Protein AF-A0A0N8TYV8-F1 (afdb_monomer_lite)

Structure (mmCIF, N/CA/C/O backbone):
data_AF-A0A0N8TYV8-F1
#
_entry.id   AF-A0A0N8TYV8-F1
#
loop_
_atom_site.group_PDB
_atom_site.id
_atom_site.type_symbol
_atom_site.label_atom_id
_atom_site.label_alt_id
_atom_site.label_comp_id
_atom_site.label_asym_id
_atom_site.label_entity_id
_atom_site.label_seq_id
_atom_site.pdbx_PDB_ins_code
_atom_site.Cartn_x
_atom_site.Cartn_y
_atom_site.Cartn_z
_atom_site.occupancy
_atom_site.B_iso_or_equiv
_atom_site.auth_seq_id
_atom_site.auth_comp_id
_atom_site.auth_asym_id
_atom_site.auth_atom_id
_atom_site.pdbx_PDB_model_num
ATOM 1 N N . MET A 1 1 ? -10.032 -12.102 92.352 1.00 35.94 1 MET A N 1
ATOM 2 C CA . MET A 1 1 ? -8.831 -11.286 92.053 1.00 35.94 1 MET A CA 1
ATOM 3 C C . MET A 1 1 ? -8.372 -11.578 90.627 1.00 35.94 1 MET A C 1
ATOM 5 O O . MET A 1 1 ? -8.223 -12.751 90.344 1.00 35.94 1 MET A O 1
ATOM 9 N N . LYS A 1 2 ? -8.158 -10.516 89.818 1.00 37.53 2 LYS A N 1
ATOM 10 C CA . LYS A 1 2 ? -7.195 -10.322 88.692 1.00 37.53 2 LYS A CA 1
ATOM 11 C C . LYS A 1 2 ? -7.056 -11.418 87.605 1.00 37.53 2 LYS A C 1
ATOM 13 O O . LYS A 1 2 ? -6.929 -12.575 87.937 1.00 37.53 2 LYS A O 1
ATOM 18 N N . LYS A 1 3 ? -6.855 -11.165 86.304 1.00 40.44 3 LYS A N 1
ATOM 19 C CA . LYS A 1 3 ? -6.934 -10.038 85.345 1.00 40.44 3 LYS A CA 1
ATOM 20 C C . LYS A 1 3 ? -6.633 -10.680 83.962 1.00 40.44 3 LYS A C 1
ATOM 22 O O . LYS A 1 3 ? -5.740 -11.511 83.898 1.00 40.44 3 LYS A O 1
ATOM 27 N N . LEU A 1 4 ? -7.334 -10.232 82.915 1.00 42.44 4 LEU A N 1
ATOM 28 C CA . LEU A 1 4 ? -6.885 -9.952 81.532 1.00 42.44 4 LEU A CA 1
ATOM 29 C C . LEU A 1 4 ? -5.840 -10.871 80.838 1.00 42.44 4 LEU A C 1
ATOM 31 O O . LEU A 1 4 ? -4.699 -10.935 81.287 1.00 42.44 4 LEU A O 1
ATOM 35 N N . LYS A 1 5 ? -6.148 -11.346 79.617 1.00 41.16 5 LYS A N 1
ATOM 36 C CA . LYS A 1 5 ? -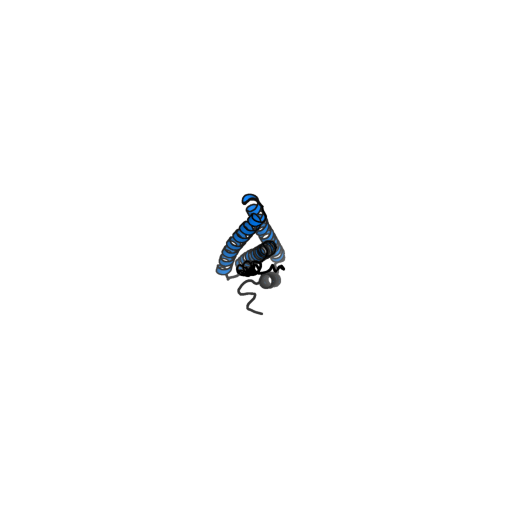5.516 -10.849 78.369 1.00 41.16 5 LYS A CA 1
ATOM 37 C C . LYS A 1 5 ? -6.114 -11.476 77.096 1.00 41.16 5 LYS A C 1
ATOM 39 O O . LYS A 1 5 ? -6.035 -12.670 76.853 1.00 41.16 5 LYS A O 1
ATOM 44 N N . THR A 1 6 ? -6.695 -10.574 76.315 1.00 50.09 6 THR A N 1
ATOM 45 C CA . THR A 1 6 ? -6.848 -10.498 74.859 1.00 50.09 6 THR A CA 1
ATOM 46 C C . THR A 1 6 ? -5.697 -11.140 74.062 1.00 50.09 6 THR A C 1
ATOM 48 O O . THR A 1 6 ? -4.568 -11.169 74.546 1.00 50.09 6 THR A O 1
ATOM 51 N N . ILE A 1 7 ? -5.983 -11.450 72.787 1.00 49.12 7 ILE A N 1
ATOM 52 C CA . ILE A 1 7 ? -5.071 -11.682 71.638 1.00 49.12 7 ILE A CA 1
ATOM 53 C C . ILE A 1 7 ? -4.962 -13.155 71.205 1.00 49.12 7 ILE A C 1
ATOM 55 O O . ILE A 1 7 ? -3.921 -13.778 71.373 1.00 49.12 7 ILE A O 1
ATOM 59 N N . THR A 1 8 ? -5.996 -13.686 70.539 1.00 45.00 8 THR A N 1
ATOM 60 C CA . THR A 1 8 ? -5.799 -14.822 69.607 1.00 45.00 8 THR A CA 1
ATOM 61 C C . THR A 1 8 ? -6.863 -14.915 68.506 1.00 45.00 8 THR A C 1
ATOM 63 O O . THR A 1 8 ? -7.261 -16.000 68.107 1.00 45.00 8 THR A O 1
ATOM 66 N N . ALA A 1 9 ? -7.350 -13.784 67.989 1.00 44.47 9 ALA A N 1
ATOM 67 C CA . ALA A 1 9 ? -8.328 -13.779 66.891 1.00 44.47 9 ALA A CA 1
ATOM 68 C C . ALA A 1 9 ? -7.920 -12.846 65.736 1.00 44.47 9 ALA A C 1
ATOM 70 O O . ALA A 1 9 ? -8.762 -12.200 65.128 1.00 44.47 9 ALA A O 1
ATOM 71 N N . PHE A 1 10 ? -6.614 -12.749 65.455 1.00 44.16 10 PHE A N 1
ATOM 72 C CA . PHE A 1 10 ? -6.068 -11.940 64.351 1.00 44.16 10 PHE A CA 1
ATOM 73 C C . PHE A 1 10 ? -5.218 -12.744 63.346 1.00 44.16 10 PHE A C 1
ATOM 75 O O . PHE A 1 10 ? -4.640 -12.160 62.439 1.00 44.16 10 PHE A O 1
ATOM 82 N N . ILE A 1 11 ? -5.139 -14.076 63.474 1.00 50.03 11 ILE A N 1
ATOM 83 C CA . ILE A 1 11 ? -4.205 -14.922 62.692 1.00 50.03 11 ILE A CA 1
ATOM 84 C C . ILE A 1 11 ? -4.945 -15.895 61.751 1.00 50.03 11 ILE A C 1
ATOM 86 O O . ILE A 1 11 ? -4.442 -16.957 61.416 1.00 50.03 11 ILE A O 1
ATOM 90 N N . ALA A 1 12 ? -6.163 -15.569 61.314 1.00 44.47 12 ALA A N 1
ATOM 91 C CA . ALA A 1 12 ? -6.912 -16.433 60.390 1.00 44.47 12 ALA A CA 1
ATOM 92 C C . ALA A 1 12 ? -7.468 -15.697 59.161 1.00 44.47 12 ALA A C 1
ATOM 94 O O . ALA A 1 12 ? -8.367 -16.206 58.501 1.00 44.47 12 ALA A O 1
ATOM 95 N N . PHE A 1 13 ? -6.935 -14.513 58.834 1.00 46.19 13 PHE A N 1
ATOM 96 C CA . PHE A 1 13 ? -7.349 -13.744 57.649 1.00 46.19 13 PHE A CA 1
ATOM 97 C C . PHE A 1 13 ? -6.221 -13.518 56.627 1.00 46.19 13 PHE A C 1
ATOM 99 O O . PHE A 1 13 ? -6.358 -12.706 55.720 1.00 46.19 13 PHE A O 1
ATOM 106 N N . SER A 1 14 ? -5.094 -14.225 56.749 1.00 50.38 14 SER A N 1
ATOM 107 C CA . SER A 1 14 ? -3.904 -14.002 55.912 1.00 50.38 14 SER A CA 1
ATOM 108 C C . SER A 1 14 ? -3.644 -15.072 54.844 1.00 50.38 14 SER A C 1
ATOM 110 O O . SER A 1 14 ? -2.561 -15.080 54.271 1.00 50.38 14 SER A O 1
ATOM 112 N N . LEU A 1 15 ? -4.591 -15.974 54.553 1.00 46.91 15 LEU A N 1
ATOM 113 C CA . LEU A 1 15 ? -4.358 -17.097 53.624 1.00 46.91 15 LEU A CA 1
ATOM 114 C C . LEU A 1 15 ? -5.106 -17.015 52.281 1.00 46.91 15 LEU A C 1
ATOM 116 O O . LEU A 1 15 ? -5.107 -17.985 51.533 1.00 46.91 15 LEU A O 1
ATOM 120 N N . PHE A 1 16 ? -5.673 -15.858 51.926 1.00 52.41 16 PHE A N 1
ATOM 121 C CA . PHE A 1 16 ? -6.253 -15.622 50.592 1.00 52.41 16 PHE A CA 1
ATOM 122 C C . PHE A 1 16 ? -5.496 -14.572 49.771 1.00 52.41 16 PHE A C 1
ATOM 124 O O . PHE A 1 16 ? -6.065 -13.929 48.894 1.00 52.41 16 PHE A O 1
ATOM 131 N N . SER A 1 17 ? -4.194 -14.409 49.999 1.00 49.53 17 SER A N 1
ATOM 132 C CA . SER A 1 17 ? -3.316 -13.747 49.035 1.00 49.53 17 SER A CA 1
ATOM 133 C C . SER A 1 17 ? -2.993 -14.716 47.895 1.00 49.53 17 SER A C 1
ATOM 135 O O . SER A 1 17 ? -1.866 -15.181 47.739 1.00 49.53 17 SER A O 1
ATOM 137 N N . VAL A 1 18 ? -3.993 -15.000 47.052 1.00 52.66 18 VAL A N 1
ATOM 138 C CA . VAL A 1 18 ? -3.682 -15.274 45.650 1.00 52.66 18 VAL A CA 1
ATOM 139 C C . VAL A 1 18 ? -3.017 -14.008 45.139 1.00 52.66 18 VAL A C 1
ATOM 141 O O . VAL A 1 18 ? -3.662 -12.977 44.951 1.00 52.66 18 VAL A O 1
ATOM 144 N N . ALA A 1 19 ? -1.697 -14.061 44.987 1.00 46.06 19 ALA A N 1
ATOM 145 C CA . ALA A 1 19 ? -1.008 -13.149 44.103 1.00 46.06 19 ALA A CA 1
ATOM 146 C C . ALA A 1 19 ? -1.641 -13.371 42.728 1.00 46.06 19 ALA A C 1
ATOM 148 O O . ALA A 1 19 ? -1.277 -14.290 41.996 1.00 46.06 19 ALA A O 1
ATOM 149 N N . ALA A 1 20 ? -2.667 -12.580 42.419 1.00 43.69 20 ALA A N 1
ATOM 150 C CA . ALA A 1 20 ? -3.062 -12.342 41.056 1.00 43.69 20 ALA A CA 1
ATOM 151 C C . ALA A 1 20 ? -1.814 -11.741 40.419 1.00 43.69 20 ALA A C 1
ATOM 153 O O . ALA A 1 20 ? -1.536 -10.552 40.567 1.00 43.69 20 ALA A O 1
ATOM 154 N N . ASN A 1 21 ? -1.006 -12.593 39.790 1.00 44.19 21 ASN A N 1
ATOM 155 C CA . ASN A 1 21 ? -0.088 -12.147 38.768 1.00 44.19 21 ASN A CA 1
ATOM 156 C C . ASN A 1 21 ? -1.000 -11.485 37.744 1.00 44.19 21 ASN A C 1
ATOM 158 O O . ASN A 1 21 ? -1.631 -12.167 36.939 1.00 44.19 21 ASN A O 1
ATOM 162 N N . ALA A 1 22 ? -1.177 -10.169 37.863 1.00 45.19 22 ALA A N 1
ATOM 163 C CA . ALA A 1 22 ? -1.732 -9.371 36.800 1.00 45.19 22 ALA A CA 1
ATOM 164 C C . ALA A 1 22 ? -0.840 -9.695 35.609 1.00 45.19 22 ALA A C 1
ATOM 166 O O . ALA A 1 22 ? 0.339 -9.342 35.599 1.00 45.19 22 ALA A O 1
ATOM 167 N N . SER A 1 23 ? -1.364 -10.501 34.687 1.00 43.59 23 SER A N 1
ATOM 168 C CA . SER A 1 23 ? -0.710 -10.754 33.420 1.00 43.59 23 SER A CA 1
ATOM 169 C C . SER A 1 23 ? -0.487 -9.376 32.828 1.00 43.59 23 SER A C 1
ATOM 171 O O . SER A 1 23 ? -1.452 -8.719 32.436 1.00 43.59 23 SER A O 1
ATOM 173 N N . PHE A 1 24 ? 0.757 -8.896 32.844 1.00 47.34 24 PHE A N 1
ATOM 174 C CA . PHE A 1 24 ? 1.126 -7.737 32.055 1.00 47.34 24 PHE A CA 1
ATOM 175 C C . PHE A 1 24 ? 0.679 -8.076 30.640 1.00 47.34 24 PHE A C 1
ATOM 177 O O . PHE A 1 24 ? 1.126 -9.076 30.079 1.00 47.34 24 PHE A O 1
ATOM 184 N N . SER A 1 25 ? -0.310 -7.338 30.137 1.00 53.69 25 SER A N 1
ATOM 185 C CA . SER A 1 25 ? -0.843 -7.571 28.805 1.00 53.69 25 SER A CA 1
ATOM 186 C C . SER A 1 25 ? 0.328 -7.481 27.832 1.00 53.69 25 SER A C 1
ATOM 188 O O . SER A 1 25 ? 0.929 -6.422 27.674 1.00 53.69 25 SER A O 1
ATOM 190 N N . THR A 1 26 ? 0.686 -8.607 27.219 1.00 63.62 26 THR A N 1
ATOM 191 C CA . THR A 1 26 ? 1.636 -8.659 26.102 1.00 63.62 26 THR A CA 1
ATOM 192 C C . THR A 1 26 ? 0.993 -8.154 24.811 1.00 63.62 26 THR A C 1
ATOM 194 O O . THR A 1 26 ?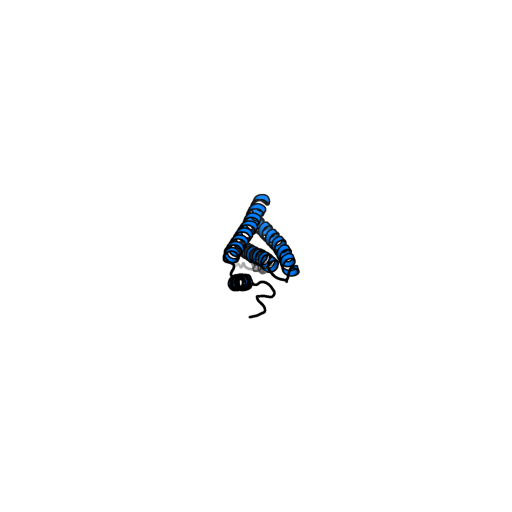 1.641 -8.116 23.768 1.00 63.62 26 THR A O 1
ATOM 197 N N . GLN A 1 27 ? -0.288 -7.775 24.867 1.00 63.59 27 GLN A N 1
ATOM 198 C CA . GLN A 1 27 ? -1.053 -7.315 23.728 1.00 63.59 27 GLN A CA 1
ATOM 199 C C . GLN A 1 27 ? -0.659 -5.873 23.402 1.00 63.59 27 GLN A C 1
ATOM 201 O O . GLN A 1 27 ? -0.802 -4.958 24.215 1.00 63.59 27 GLN A O 1
ATOM 206 N N . GLN A 1 28 ? -0.129 -5.693 22.195 1.00 77.25 28 GLN A N 1
ATOM 207 C CA . GLN A 1 28 ? 0.266 -4.402 21.650 1.00 77.25 28 GLN A CA 1
ATOM 208 C C . GLN A 1 28 ? -0.934 -3.442 21.655 1.00 77.25 28 GLN A C 1
ATOM 210 O O . GLN A 1 28 ? -2.064 -3.850 21.385 1.00 77.25 28 GLN A O 1
ATOM 215 N N . SER A 1 29 ? -0.712 -2.166 21.980 1.00 87.75 29 SER A N 1
ATOM 216 C CA . SER A 1 29 ? -1.793 -1.169 21.993 1.00 87.75 29 SER A CA 1
ATOM 217 C C . SER A 1 29 ? -2.494 -1.106 20.631 1.00 87.75 29 SER A C 1
ATOM 219 O O . SER A 1 29 ? -1.819 -1.123 19.601 1.00 87.75 29 SER A O 1
ATOM 221 N N . VAL A 1 30 ? -3.828 -0.988 20.630 1.00 87.88 30 VAL A N 1
ATOM 222 C CA . VAL A 1 30 ? -4.660 -0.882 19.412 1.00 87.88 30 VAL A CA 1
ATOM 223 C C . VAL A 1 30 ? -4.159 0.232 18.492 1.00 87.88 30 VAL A C 1
ATOM 225 O O . VAL A 1 30 ? -4.104 0.050 17.284 1.00 87.88 30 VAL A O 1
ATOM 228 N N . VAL A 1 31 ? -3.695 1.354 19.054 1.00 89.44 31 VAL A N 1
ATOM 229 C CA . VAL A 1 31 ? -3.122 2.463 18.270 1.00 89.44 31 VAL A CA 1
ATOM 230 C C . VAL A 1 31 ? -1.915 2.002 17.450 1.00 89.44 31 VAL A C 1
ATOM 232 O O . VAL A 1 31 ? -1.836 2.273 16.259 1.00 89.44 31 VAL A O 1
ATOM 235 N N . ILE A 1 32 ? -1.008 1.236 18.059 1.00 90.38 32 ILE A N 1
ATOM 236 C CA . ILE A 1 32 ? 0.189 0.749 17.365 1.00 90.38 32 ILE A CA 1
ATOM 237 C C . ILE A 1 32 ? -0.197 -0.311 16.317 1.00 90.38 32 ILE A C 1
ATOM 239 O O . ILE A 1 32 ? 0.399 -0.361 15.245 1.00 90.38 32 ILE A O 1
ATOM 243 N N . GLN A 1 33 ? -1.213 -1.137 16.590 1.00 90.44 33 GLN A N 1
ATOM 244 C CA . GLN A 1 33 ? -1.732 -2.104 15.614 1.00 90.44 33 GLN A CA 1
ATOM 245 C C . GLN A 1 33 ? -2.384 -1.416 14.400 1.00 90.44 33 GLN A C 1
ATOM 247 O O . GLN A 1 33 ? -2.240 -1.899 13.275 1.00 90.44 33 GLN A O 1
ATOM 252 N N . ILE A 1 34 ? -3.055 -0.276 14.603 1.00 93.12 34 ILE A N 1
ATOM 253 C CA . ILE A 1 34 ? -3.593 0.566 13.523 1.00 93.12 34 ILE A CA 1
ATOM 254 C C . ILE A 1 34 ? -2.452 1.114 12.668 1.00 93.12 34 ILE A C 1
ATOM 256 O O . ILE A 1 34 ? -2.463 0.906 11.456 1.00 93.12 34 ILE A O 1
ATOM 260 N N . ASP A 1 35 ? -1.452 1.748 13.287 1.00 94.06 35 ASP A N 1
ATOM 261 C CA . ASP A 1 35 ? -0.304 2.318 12.570 1.00 94.06 35 ASP A CA 1
ATOM 262 C C . ASP A 1 35 ? 0.422 1.250 11.743 1.00 94.06 35 ASP A C 1
ATOM 264 O O . ASP A 1 35 ? 0.764 1.462 10.577 1.00 94.06 35 ASP A O 1
ATOM 268 N N . GLN A 1 36 ? 0.595 0.060 12.319 1.00 93.56 36 GLN A N 1
ATOM 269 C CA . GLN A 1 36 ? 1.217 -1.067 11.638 1.00 93.56 36 GLN A CA 1
ATOM 270 C C . GLN A 1 36 ? 0.355 -1.598 10.486 1.00 93.56 36 GLN A C 1
ATOM 272 O O . GLN A 1 36 ? 0.883 -1.882 9.414 1.00 93.56 36 GLN A O 1
ATOM 277 N N . SER A 1 37 ? -0.967 -1.679 10.655 1.00 94.50 37 SER A N 1
ATOM 278 C CA . SER A 1 37 ? -1.877 -2.100 9.579 1.00 94.50 37 SER A CA 1
ATOM 279 C C . SER A 1 37 ? -1.874 -1.103 8.417 1.00 94.50 37 SER A C 1
ATOM 281 O O . SER A 1 37 ? -1.846 -1.511 7.259 1.00 94.50 37 SER A O 1
ATOM 283 N N . ILE A 1 38 ? -1.831 0.199 8.712 1.00 96.69 38 ILE A N 1
ATOM 284 C CA . ILE A 1 38 ? -1.700 1.268 7.711 1.00 96.69 38 ILE A CA 1
ATOM 285 C C . ILE A 1 38 ? -0.387 1.118 6.934 1.00 96.69 38 ILE A C 1
ATOM 287 O O . ILE A 1 38 ? -0.411 1.122 5.703 1.00 96.69 38 ILE A O 1
ATOM 291 N N . ALA A 1 39 ? 0.738 0.934 7.630 1.00 95.94 39 ALA A N 1
ATOM 292 C CA . ALA A 1 39 ? 2.041 0.740 6.995 1.00 95.94 39 ALA A CA 1
ATOM 293 C C . ALA A 1 39 ? 2.089 -0.538 6.137 1.00 95.94 39 ALA A C 1
ATOM 295 O O . ALA A 1 39 ? 2.652 -0.540 5.041 1.00 95.94 39 ALA A O 1
ATOM 296 N N . ASN A 1 40 ? 1.453 -1.617 6.596 1.00 96.25 40 ASN A N 1
ATOM 297 C CA . ASN A 1 40 ? 1.374 -2.862 5.840 1.00 96.25 40 ASN A CA 1
ATOM 298 C C . ASN A 1 40 ? 0.501 -2.724 4.585 1.00 96.25 40 ASN A C 1
ATOM 300 O O . ASN A 1 40 ? 0.855 -3.275 3.544 1.00 96.25 40 ASN A O 1
ATOM 304 N N . ILE A 1 41 ? -0.612 -1.979 4.654 1.00 98.06 41 ILE A N 1
ATOM 305 C CA . ILE A 1 41 ? -1.409 -1.632 3.467 1.00 98.06 41 ILE A CA 1
ATOM 306 C C . ILE A 1 41 ? -0.544 -0.851 2.479 1.00 98.06 41 ILE A C 1
ATOM 308 O O . ILE A 1 41 ? -0.530 -1.193 1.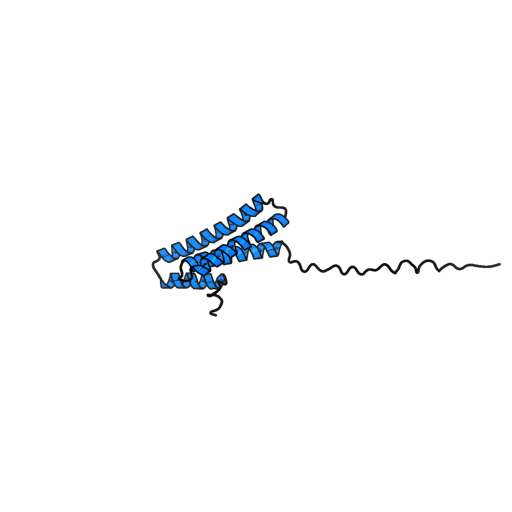297 1.00 98.06 41 ILE A O 1
ATOM 312 N N . ASP A 1 42 ? 0.203 0.150 2.954 1.00 97.25 42 ASP A N 1
ATOM 313 C CA . ASP A 1 42 ? 1.058 0.965 2.090 1.00 97.25 42 ASP A CA 1
ATOM 314 C C . ASP A 1 42 ? 2.086 0.124 1.343 1.00 97.25 42 ASP A C 1
ATOM 316 O O . ASP A 1 42 ? 2.195 0.205 0.114 1.00 97.25 42 ASP A O 1
ATOM 320 N N . SER A 1 43 ? 2.789 -0.733 2.083 1.00 96.75 43 SER A N 1
ATOM 321 C CA . SER A 1 43 ? 3.756 -1.669 1.523 1.00 96.75 43 SER A CA 1
ATOM 322 C C . SER A 1 43 ? 3.097 -2.611 0.517 1.00 96.75 43 SER A C 1
ATOM 324 O O . SER A 1 43 ? 3.545 -2.699 -0.628 1.00 96.75 43 SER A O 1
ATOM 326 N N . ALA A 1 44 ? 1.992 -3.260 0.891 1.00 96.81 44 ALA A N 1
ATOM 327 C CA . ALA A 1 44 ? 1.356 -4.267 0.054 1.00 96.81 44 ALA A CA 1
ATOM 328 C C . ALA A 1 44 ? 0.784 -3.685 -1.247 1.00 96.81 44 ALA A C 1
ATOM 330 O O . ALA A 1 44 ? 1.006 -4.248 -2.321 1.00 96.81 44 ALA A O 1
ATOM 331 N N . VAL A 1 45 ? 0.113 -2.530 -1.182 1.00 98.00 45 VAL A N 1
ATOM 332 C CA . VAL A 1 45 ? -0.382 -1.826 -2.376 1.00 98.00 45 VAL A CA 1
ATOM 333 C C . VAL A 1 45 ? 0.786 -1.447 -3.283 1.00 98.00 45 VAL A C 1
ATOM 335 O O . VAL A 1 45 ? 0.758 -1.738 -4.482 1.00 98.00 45 VAL A O 1
ATOM 338 N N . SER A 1 46 ? 1.842 -0.857 -2.716 1.00 96.75 46 SER A N 1
ATOM 339 C CA . SER A 1 46 ? 3.017 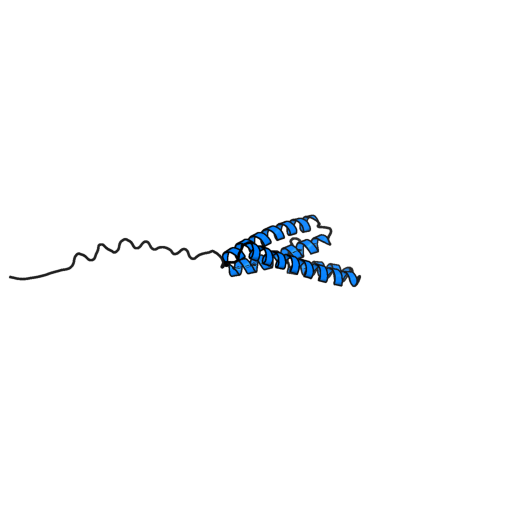-0.432 -3.483 1.00 96.75 46 SER A CA 1
ATOM 340 C C . SER A 1 46 ? 3.691 -1.613 -4.177 1.00 96.75 46 SER A C 1
ATOM 342 O O . SER A 1 46 ? 3.958 -1.547 -5.377 1.00 96.75 46 SER A O 1
ATOM 344 N N . CYS A 1 47 ? 3.914 -2.716 -3.460 1.00 95.81 47 CYS A N 1
ATOM 345 C CA . CYS A 1 47 ? 4.535 -3.913 -4.015 1.00 95.81 47 CYS A CA 1
ATOM 346 C C . CYS A 1 47 ? 3.673 -4.566 -5.097 1.00 95.81 47 CYS A C 1
ATOM 348 O O . CYS A 1 47 ? 4.210 -4.960 -6.131 1.00 95.81 47 CYS A O 1
ATOM 350 N N . SER A 1 48 ? 2.349 -4.625 -4.919 1.00 96.25 48 SER A N 1
ATOM 351 C CA . SER A 1 48 ? 1.448 -5.151 -5.950 1.00 96.25 48 SER A CA 1
ATOM 352 C C . SER A 1 48 ? 1.559 -4.359 -7.257 1.00 96.25 48 SER A C 1
ATOM 354 O O . SER A 1 48 ? 1.735 -4.937 -8.334 1.00 96.25 48 SER A O 1
ATOM 356 N N . ILE A 1 49 ? 1.535 -3.026 -7.162 1.00 95.38 49 ILE A N 1
ATOM 357 C CA . ILE A 1 49 ? 1.641 -2.138 -8.324 1.00 95.38 49 ILE A CA 1
ATOM 358 C C . ILE A 1 49 ? 3.027 -2.243 -8.968 1.00 95.38 49 ILE A C 1
ATOM 360 O O . ILE A 1 49 ? 3.119 -2.360 -10.191 1.00 95.38 49 ILE A O 1
ATOM 364 N N . ILE A 1 50 ? 4.106 -2.258 -8.181 1.00 93.50 50 ILE A N 1
ATOM 365 C CA . ILE A 1 50 ? 5.464 -2.442 -8.708 1.00 93.50 50 ILE A CA 1
ATOM 366 C C . ILE A 1 50 ? 5.554 -3.747 -9.496 1.00 93.50 50 ILE A C 1
ATOM 368 O O . ILE A 1 50 ? 5.968 -3.725 -10.656 1.00 93.50 50 ILE A O 1
ATOM 372 N N . TYR A 1 51 ? 5.129 -4.868 -8.906 1.00 92.88 51 TYR A N 1
ATOM 373 C CA . TYR A 1 51 ? 5.237 -6.176 -9.545 1.00 92.88 51 TYR A CA 1
ATOM 374 C C . TYR A 1 51 ? 4.406 -6.297 -10.818 1.00 92.88 51 TYR A C 1
ATOM 376 O O . TYR A 1 51 ? 4.856 -6.948 -11.762 1.00 92.88 51 TYR A O 1
ATOM 384 N N . SER A 1 52 ? 3.289 -5.568 -10.921 1.00 92.19 52 SER A N 1
ATOM 385 C CA . SER A 1 52 ? 2.499 -5.466 -12.158 1.00 92.19 52 SER A CA 1
ATOM 386 C C . SER A 1 52 ? 3.263 -4.854 -13.347 1.00 92.19 52 SER A C 1
ATOM 388 O O . SER A 1 52 ? 2.844 -4.972 -14.500 1.00 92.19 52 SER A O 1
ATOM 390 N N . HIS A 1 53 ? 4.402 -4.205 -13.091 1.00 89.94 53 HIS A N 1
ATOM 391 C CA . HIS A 1 53 ? 5.300 -3.648 -14.104 1.00 89.94 53 HIS A CA 1
ATOM 392 C C . HIS A 1 53 ? 6.588 -4.454 -14.294 1.00 89.94 53 HIS A C 1
ATOM 394 O O . HIS A 1 53 ? 7.519 -3.990 -14.956 1.00 89.94 53 HIS A O 1
ATOM 400 N N . THR A 1 54 ? 6.643 -5.664 -13.746 1.00 84.50 54 THR A N 1
ATOM 401 C CA . THR A 1 54 ? 7.785 -6.573 -13.852 1.00 84.50 54 THR A CA 1
ATOM 402 C C . THR A 1 54 ? 7.350 -7.922 -14.438 1.00 84.50 54 THR A C 1
ATOM 404 O O . THR A 1 54 ? 6.155 -8.190 -14.543 1.00 84.50 54 THR A O 1
ATOM 407 N N . PRO A 1 55 ? 8.294 -8.810 -14.794 1.00 84.50 55 PRO A N 1
ATOM 408 C CA . PRO A 1 55 ? 7.973 -10.190 -15.170 1.00 84.50 55 PRO A CA 1
ATOM 409 C C . PRO A 1 55 ? 7.440 -11.073 -14.020 1.00 84.50 55 PRO A C 1
ATOM 411 O O . PRO A 1 55 ? 7.060 -12.212 -14.271 1.00 84.50 55 PRO A O 1
ATOM 414 N N . LEU A 1 56 ? 7.429 -10.579 -12.778 1.00 84.44 56 LEU A N 1
ATOM 415 C CA . LEU A 1 56 ? 7.042 -11.303 -11.561 1.00 84.44 56 LEU A CA 1
ATOM 416 C C . LEU A 1 56 ? 5.551 -11.078 -11.242 1.00 84.44 56 LEU A C 1
ATOM 418 O O . LEU A 1 56 ? 5.180 -10.427 -10.267 1.00 84.44 56 LEU A O 1
ATOM 422 N N . ALA A 1 57 ? 4.671 -11.542 -12.132 1.00 78.44 57 ALA A N 1
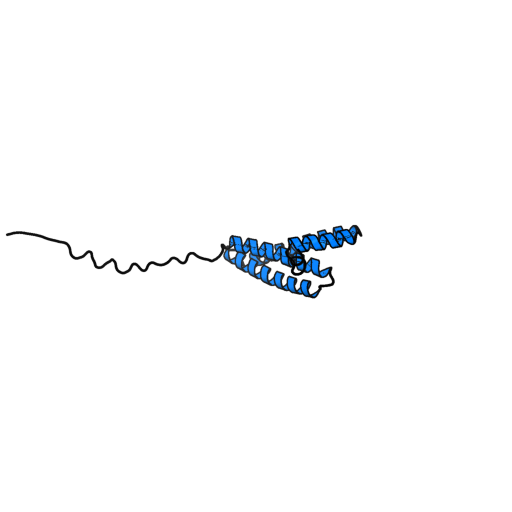ATOM 423 C CA . ALA A 1 57 ? 3.231 -11.284 -12.023 1.00 78.44 57 ALA A CA 1
ATOM 424 C C . ALA A 1 57 ? 2.566 -12.007 -10.833 1.00 78.44 57 ALA A C 1
ATOM 426 O O . ALA A 1 57 ? 1.631 -11.469 -10.241 1.00 78.44 57 ALA A O 1
ATOM 427 N N . SER A 1 58 ? 3.055 -13.191 -10.449 1.00 86.19 58 SER A N 1
ATOM 428 C CA . SER A 1 58 ? 2.555 -13.957 -9.293 1.00 86.19 58 SER A CA 1
ATOM 429 C C . SER A 1 58 ? 2.687 -13.195 -7.974 1.00 86.19 58 SER A C 1
ATOM 431 O O . SER A 1 58 ? 1.834 -13.287 -7.094 1.00 86.19 58 SER A O 1
ATOM 433 N N . GLU A 1 59 ? 3.741 -12.402 -7.851 1.00 90.56 59 GLU A N 1
ATOM 434 C CA . GLU A 1 59 ? 4.062 -11.586 -6.696 1.00 90.56 59 GLU A CA 1
ATOM 435 C C . GLU A 1 59 ? 3.085 -10.412 -6.598 1.00 90.56 59 GLU A C 1
ATOM 437 O O . GLU A 1 59 ? 2.650 -10.056 -5.503 1.00 90.56 59 GLU A O 1
ATOM 442 N N . ALA A 1 60 ? 2.657 -9.857 -7.738 1.00 92.31 60 ALA A N 1
ATOM 443 C CA . ALA A 1 60 ? 1.628 -8.825 -7.756 1.00 92.31 60 ALA A CA 1
ATOM 444 C C . ALA A 1 60 ? 0.315 -9.332 -7.141 1.00 92.31 60 ALA A C 1
ATOM 446 O O . ALA A 1 60 ? -0.301 -8.614 -6.349 1.00 92.31 60 ALA A O 1
ATOM 447 N N . ASP A 1 61 ? -0.094 -10.560 -7.472 1.00 92.69 61 ASP A N 1
ATOM 448 C CA . ASP A 1 61 ? -1.314 -11.184 -6.947 1.00 92.69 61 ASP A CA 1
ATOM 449 C C . ASP A 1 61 ? -1.176 -11.603 -5.479 1.00 92.69 61 ASP A C 1
ATOM 451 O O . ASP A 1 61 ? -2.103 -11.384 -4.696 1.00 92.69 61 ASP A O 1
ATOM 455 N N . PHE A 1 62 ? -0.007 -12.108 -5.072 1.00 94.06 62 PHE A N 1
ATOM 456 C CA . PHE A 1 62 ? 0.309 -12.341 -3.659 1.00 94.06 62 PHE A CA 1
ATOM 457 C C . PHE A 1 62 ? 0.088 -11.070 -2.827 1.00 94.06 62 PHE A C 1
ATOM 459 O O . PHE A 1 62 ? -0.631 -11.086 -1.826 1.00 94.06 62 PHE A O 1
ATOM 466 N N . TYR A 1 63 ? 0.632 -9.939 -3.281 1.00 95.94 63 TYR A N 1
ATOM 467 C CA . TYR A 1 63 ? 0.477 -8.673 -2.575 1.00 95.94 63 TYR A CA 1
ATOM 468 C C . TYR A 1 63 ? -0.955 -8.128 -2.603 1.00 95.94 63 TYR A C 1
ATOM 470 O O . TYR A 1 63 ? -1.361 -7.502 -1.629 1.00 95.94 63 TYR A O 1
ATOM 478 N N . LYS A 1 64 ? -1.770 -8.418 -3.630 1.00 95.19 64 LYS A N 1
ATOM 479 C CA . LYS A 1 64 ? -3.219 -8.126 -3.569 1.00 95.19 64 LYS A CA 1
ATOM 480 C C . LYS A 1 64 ? -3.887 -8.885 -2.425 1.00 95.19 64 LYS A C 1
ATOM 482 O O . LYS A 1 64 ? -4.679 -8.297 -1.697 1.00 95.19 64 LYS A O 1
ATOM 487 N N . GLY A 1 65 ? -3.538 -10.159 -2.233 1.00 95.50 65 GLY A N 1
ATOM 488 C CA . GLY A 1 65 ? -3.986 -10.950 -1.082 1.00 95.50 65 GLY A CA 1
ATOM 489 C C . GLY A 1 65 ? -3.622 -10.285 0.248 1.00 95.50 65 GLY A C 1
ATOM 490 O O . GLY A 1 65 ? -4.489 -10.077 1.094 1.00 95.50 65 GLY A O 1
ATOM 491 N N . MET A 1 66 ? -2.369 -9.842 0.378 1.00 96.00 66 MET A N 1
ATOM 492 C CA . MET A 1 66 ? -1.893 -9.106 1.555 1.00 96.00 66 MET A CA 1
ATOM 493 C C . MET A 1 66 ? -2.653 -7.789 1.782 1.00 96.00 66 MET A C 1
ATOM 495 O O . MET A 1 66 ? -2.902 -7.419 2.927 1.00 96.00 66 MET A O 1
ATOM 499 N N . VAL A 1 67 ? -3.049 -7.066 0.726 1.00 97.44 67 VAL A N 1
ATOM 500 C CA . VAL A 1 67 ? -3.881 -5.857 0.871 1.00 97.44 67 VAL A CA 1
ATOM 501 C C . VAL A 1 67 ? -5.221 -6.200 1.521 1.00 97.44 67 VAL A C 1
ATOM 503 O O . VAL A 1 67 ? -5.634 -5.494 2.437 1.00 97.44 67 VAL A O 1
ATOM 506 N N . TYR A 1 68 ? -5.883 -7.284 1.104 1.00 95.44 68 TYR A N 1
ATOM 507 C CA . TYR A 1 68 ? -7.159 -7.699 1.699 1.00 95.44 68 TYR A CA 1
ATOM 508 C C . TYR A 1 68 ? -7.031 -8.096 3.172 1.00 95.44 68 TYR A C 1
ATOM 510 O O . TYR A 1 68 ? -7.890 -7.738 3.982 1.00 95.44 68 TYR A O 1
ATOM 518 N N . GLU A 1 69 ? -5.964 -8.810 3.529 1.00 96.19 69 GLU A N 1
ATOM 519 C CA . GLU A 1 69 ? -5.694 -9.191 4.917 1.00 96.19 69 GLU A CA 1
ATOM 520 C C . GLU A 1 69 ? -5.451 -7.955 5.792 1.00 96.19 69 GLU A C 1
ATOM 522 O O . GLU A 1 69 ? -6.139 -7.753 6.792 1.00 96.19 69 GLU A O 1
ATOM 527 N N . ASN A 1 70 ? -4.554 -7.059 5.369 1.00 96.94 70 ASN A N 1
ATOM 528 C CA . ASN A 1 70 ? -4.239 -5.854 6.137 1.00 96.94 70 ASN A CA 1
ATOM 529 C C . ASN A 1 70 ? -5.404 -4.855 6.186 1.00 96.94 70 ASN A C 1
ATOM 531 O O . ASN A 1 70 ? -5.599 -4.197 7.205 1.00 96.94 70 ASN A O 1
ATOM 535 N N . TYR A 1 71 ? -6.211 -4.771 5.124 1.00 97.69 71 TYR A N 1
ATOM 536 C CA . TYR A 1 71 ? -7.478 -4.040 5.135 1.00 97.69 71 TYR A CA 1
ATOM 537 C C . TYR A 1 71 ? -8.407 -4.578 6.226 1.00 97.69 71 TYR A C 1
ATOM 539 O O . TYR A 1 71 ? -8.943 -3.804 7.015 1.00 97.69 71 TYR A O 1
ATOM 547 N N . SER A 1 72 ? -8.580 -5.900 6.291 1.00 97.12 72 SER A N 1
ATOM 548 C CA . SER A 1 72 ? -9.477 -6.536 7.261 1.00 97.12 72 SER A CA 1
ATOM 549 C C . SER A 1 72 ? -8.987 -6.314 8.693 1.00 97.12 72 SER A C 1
ATOM 551 O O . SER A 1 72 ? -9.782 -5.931 9.551 1.00 97.12 72 SER A O 1
ATOM 553 N N . ASN A 1 73 ? -7.675 -6.439 8.918 1.00 95.81 73 ASN A N 1
ATOM 554 C CA . ASN A 1 73 ? -7.041 -6.139 10.201 1.00 95.81 73 ASN A CA 1
ATOM 555 C C . ASN A 1 73 ? -7.262 -4.674 10.602 1.00 95.81 73 ASN A C 1
ATOM 557 O O . ASN A 1 73 ? -7.695 -4.404 11.718 1.00 95.81 73 ASN A O 1
ATOM 561 N N . LEU A 1 74 ? -7.038 -3.719 9.691 1.00 97.69 74 LEU A N 1
ATOM 562 C CA . LEU A 1 74 ? -7.267 -2.301 9.973 1.00 97.69 74 LEU A CA 1
ATOM 563 C C . LEU A 1 74 ? -8.730 -2.028 10.348 1.00 97.69 74 LEU A C 1
ATOM 565 O O . LEU A 1 74 ? -8.985 -1.300 11.305 1.00 97.69 74 LEU A O 1
ATOM 569 N N . VAL A 1 75 ? -9.688 -2.625 9.633 1.00 98.12 75 VAL A N 1
ATOM 570 C CA . VAL A 1 75 ? -11.118 -2.488 9.950 1.00 98.12 75 VAL A CA 1
ATOM 571 C C . VAL A 1 75 ? -11.418 -2.997 11.358 1.00 98.12 75 VAL A C 1
ATOM 573 O O . VAL A 1 75 ? -12.074 -2.292 12.122 1.00 98.12 75 VAL A O 1
ATOM 576 N N . GLU A 1 76 ? -10.919 -4.178 11.722 1.00 96.31 76 GLU A N 1
ATOM 577 C CA . GLU A 1 76 ? -11.105 -4.740 13.063 1.00 96.31 76 GLU A CA 1
ATOM 578 C C . GLU A 1 76 ? -10.536 -3.811 14.142 1.00 96.31 76 GLU A C 1
ATOM 580 O O . GLU A 1 76 ? -11.240 -3.454 15.088 1.00 96.31 76 GLU A O 1
ATOM 585 N N . GLN A 1 77 ? -9.299 -3.338 13.966 1.00 96.12 77 GLN A N 1
ATOM 586 C CA . GLN A 1 77 ? -8.667 -2.442 14.934 1.00 96.12 77 GLN A CA 1
ATOM 587 C C . GLN A 1 77 ? -9.411 -1.106 15.063 1.00 96.12 77 GLN A C 1
ATOM 589 O O . GLN A 1 77 ? -9.586 -0.604 16.171 1.00 96.12 77 GLN A O 1
ATOM 594 N N . LEU A 1 78 ? -9.903 -0.539 13.959 1.00 96.44 78 LEU A N 1
ATOM 595 C CA . LEU A 1 78 ? -10.691 0.695 13.976 1.00 96.44 78 LEU A CA 1
ATOM 596 C C . LEU A 1 78 ? -12.030 0.510 14.702 1.00 96.44 78 LEU A C 1
ATOM 598 O O . LEU A 1 78 ? -12.420 1.377 15.487 1.00 96.44 78 LEU A O 1
ATOM 602 N N . VAL A 1 79 ? -12.704 -0.628 14.526 1.00 97.12 79 VAL A N 1
ATOM 603 C CA . VAL A 1 79 ? -13.927 -0.951 15.282 1.00 97.12 79 VAL A CA 1
ATOM 604 C C . VAL A 1 79 ? -13.641 -1.043 16.784 1.00 97.12 79 VAL A C 1
ATOM 606 O O . VAL A 1 79 ? -14.415 -0.515 17.584 1.00 97.12 79 VAL A O 1
ATOM 609 N N . LEU A 1 80 ? -12.496 -1.608 17.188 1.00 94.06 80 LEU A N 1
ATOM 610 C CA . LEU A 1 80 ? -12.079 -1.651 18.598 1.00 94.06 80 LEU A CA 1
ATOM 611 C C . LEU A 1 80 ? -11.859 -0.257 19.216 1.00 94.06 80 LEU A C 1
ATOM 613 O O . LEU A 1 80 ? -11.915 -0.120 20.438 1.00 94.06 80 LEU A O 1
ATOM 617 N N . THR A 1 81 ? -11.666 0.789 18.404 1.00 92.94 81 THR A N 1
ATOM 618 C CA . THR A 1 81 ? -11.601 2.185 18.883 1.00 92.94 81 THR A CA 1
ATOM 619 C C . THR A 1 81 ? -12.971 2.843 19.080 1.00 92.94 81 THR A C 1
ATOM 621 O O . THR A 1 81 ? -13.042 4.000 19.492 1.00 92.94 81 THR A O 1
ATOM 624 N N . GLY A 1 82 ? -14.066 2.121 18.816 1.00 93.12 82 GLY A N 1
ATOM 625 C CA . GLY A 1 82 ? -15.438 2.614 18.953 1.00 93.12 82 GLY A CA 1
ATOM 626 C C . GLY A 1 82 ? -16.045 3.174 17.664 1.00 93.12 82 GLY A C 1
ATOM 627 O O . GLY A 1 82 ? -17.127 3.759 17.708 1.00 93.12 82 GLY A O 1
ATOM 628 N N . GLN A 1 83 ? -15.382 3.002 16.517 1.00 95.06 83 GLN A N 1
ATOM 629 C CA . GLN A 1 83 ? -15.969 3.322 15.215 1.00 95.06 83 GLN A CA 1
ATOM 630 C C . GLN A 1 83 ? -17.021 2.284 14.815 1.00 95.06 83 GLN A C 1
ATOM 632 O O . GLN A 1 83 ? -16.932 1.108 15.168 1.00 95.06 83 GLN A O 1
ATOM 637 N N . THR A 1 84 ? -18.007 2.701 14.021 1.00 97.94 84 THR A N 1
ATOM 638 C CA . THR A 1 84 ? -18.901 1.737 13.364 1.00 97.94 84 THR A CA 1
ATOM 639 C C . THR A 1 84 ? -18.143 0.948 12.297 1.00 97.94 84 THR A C 1
ATOM 641 O O . THR A 1 84 ? -17.208 1.462 11.681 1.00 97.94 84 THR A O 1
ATOM 644 N N . GLU A 1 85 ? -18.583 -0.280 12.011 1.00 97.69 85 GLU A N 1
ATOM 645 C CA . GLU A 1 85 ? -17.978 -1.103 10.954 1.00 97.69 85 GLU A CA 1
ATOM 646 C C . GLU A 1 85 ? -17.963 -0.377 9.598 1.00 97.69 85 GLU A C 1
ATOM 648 O O . GLU A 1 85 ? -16.975 -0.429 8.869 1.00 97.69 85 GLU A O 1
ATOM 653 N N . GLN A 1 86 ? -19.029 0.362 9.274 1.00 98.25 86 GLN A N 1
ATOM 654 C CA . GLN A 1 86 ? -19.110 1.131 8.035 1.00 98.25 86 GLN A CA 1
ATOM 655 C C . GLN A 1 86 ? -18.048 2.240 7.967 1.00 98.25 86 GLN A C 1
ATOM 657 O O . GLN A 1 86 ? -17.393 2.387 6.936 1.00 98.25 86 GLN A O 1
ATOM 662 N N . GLN A 1 87 ? -17.847 2.992 9.054 1.00 98.00 87 GLN A N 1
ATOM 663 C CA . GLN A 1 87 ? -16.811 4.031 9.127 1.00 98.00 87 GLN A CA 1
ATOM 664 C C . GLN A 1 87 ? -15.406 3.429 9.032 1.00 98.00 87 GLN A C 1
ATOM 666 O O . GLN A 1 87 ? -14.584 3.914 8.259 1.00 98.00 87 GLN A O 1
ATOM 671 N N . ALA A 1 88 ? -15.156 2.334 9.753 1.00 98.06 88 ALA A N 1
ATOM 672 C CA . ALA A 1 88 ? -13.880 1.630 9.723 1.00 98.06 88 ALA A CA 1
ATOM 673 C C . ALA A 1 88 ? -13.541 1.125 8.309 1.00 98.06 88 ALA A C 1
ATOM 675 O O . ALA A 1 88 ? -12.435 1.341 7.810 1.00 98.06 88 ALA A O 1
ATOM 676 N N . ARG A 1 89 ? -14.519 0.516 7.620 1.00 98.38 89 ARG A N 1
ATOM 677 C CA . ARG A 1 89 ? -14.382 0.063 6.225 1.00 98.38 89 ARG A CA 1
ATOM 678 C C . ARG A 1 89 ? -14.113 1.205 5.259 1.00 98.38 89 ARG A C 1
ATOM 680 O O . ARG A 1 89 ? -13.324 1.017 4.333 1.00 98.38 89 ARG A O 1
ATOM 687 N N . GLN A 1 90 ? -14.760 2.352 5.459 1.00 98.38 90 GLN A N 1
ATOM 688 C CA . GLN A 1 90 ? -14.536 3.540 4.643 1.00 98.38 90 GLN A CA 1
ATOM 689 C C . GLN A 1 90 ? -13.105 4.058 4.815 1.00 98.38 90 GLN A C 1
ATOM 691 O O . GLN A 1 90 ? -12.409 4.207 3.817 1.00 98.38 90 GLN A O 1
ATOM 696 N N . ILE A 1 91 ? -12.635 4.243 6.051 1.00 97.56 91 ILE A N 1
ATOM 697 C CA . ILE A 1 91 ? -11.273 4.723 6.338 1.00 97.56 91 ILE A CA 1
ATOM 698 C C . ILE A 1 91 ? -10.219 3.769 5.767 1.00 97.56 91 ILE A C 1
ATOM 700 O O . ILE A 1 91 ? -9.276 4.197 5.101 1.00 97.56 91 ILE A O 1
ATOM 704 N N . ALA A 1 92 ? -10.389 2.462 5.979 1.00 97.75 92 ALA A N 1
ATOM 705 C CA . ALA A 1 92 ? -9.469 1.469 5.435 1.00 97.75 92 ALA A CA 1
ATOM 706 C C . ALA A 1 92 ? -9.456 1.483 3.894 1.00 97.75 92 ALA A C 1
ATOM 708 O O . ALA A 1 92 ? -8.397 1.341 3.284 1.00 97.75 92 ALA A O 1
ATOM 709 N N . MET A 1 93 ? -10.610 1.704 3.252 1.00 98.31 93 MET A N 1
ATOM 710 C CA . MET A 1 93 ? -10.703 1.790 1.792 1.00 98.31 93 MET A CA 1
ATOM 711 C C . MET A 1 93 ? -10.067 3.077 1.264 1.00 98.31 93 MET A C 1
ATOM 713 O O . MET A 1 93 ? -9.304 3.029 0.304 1.00 98.31 93 MET A O 1
ATOM 717 N N . GLU A 1 94 ? -10.327 4.215 1.909 1.00 98.19 94 GLU A N 1
ATOM 718 C CA . GLU A 1 94 ? -9.689 5.497 1.594 1.00 98.19 94 GLU A CA 1
ATOM 719 C C . GLU A 1 94 ? -8.166 5.376 1.660 1.00 98.19 94 GLU A C 1
ATOM 721 O O . GLU A 1 94 ? -7.470 5.878 0.777 1.00 98.19 94 GLU A O 1
ATOM 726 N N . LYS A 1 95 ? -7.640 4.632 2.641 1.00 97.62 95 LYS A N 1
ATOM 727 C CA . LYS A 1 95 ? -6.206 4.373 2.748 1.00 97.62 95 LYS A CA 1
ATOM 728 C C . LYS A 1 95 ? -5.659 3.574 1.559 1.00 97.62 95 LYS A C 1
ATOM 730 O O . LYS A 1 95 ? -4.665 3.993 0.963 1.00 97.62 95 LYS A O 1
ATOM 735 N N . VAL A 1 96 ? -6.316 2.472 1.185 1.00 98.06 96 VAL A N 1
ATOM 736 C CA . VAL A 1 96 ? -5.938 1.656 0.014 1.00 98.06 96 VAL A CA 1
ATOM 737 C C . VAL A 1 96 ? -5.968 2.495 -1.267 1.00 98.06 96 VAL A C 1
ATOM 739 O O . VAL A 1 96 ? -4.997 2.508 -2.024 1.00 98.06 96 VAL A O 1
ATOM 742 N N . VAL A 1 97 ? -7.059 3.231 -1.496 1.00 98.12 97 VAL A N 1
ATOM 743 C CA . VAL A 1 97 ? -7.252 4.065 -2.692 1.00 98.12 97 VAL A CA 1
ATOM 744 C C . VAL A 1 97 ? -6.230 5.196 -2.752 1.00 98.12 97 VAL A C 1
ATOM 746 O O . VAL A 1 97 ? -5.661 5.448 -3.816 1.00 98.12 97 VAL A O 1
ATOM 749 N N . SER A 1 98 ? 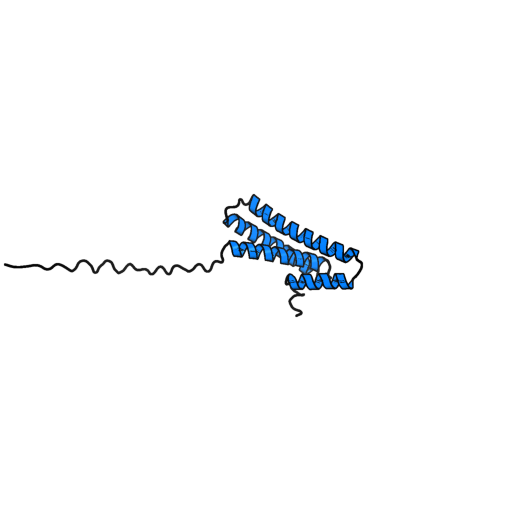-5.961 5.859 -1.625 1.00 98.19 98 SER A N 1
ATOM 750 C CA . SER A 1 98 ? -4.970 6.933 -1.547 1.00 98.19 98 SER A CA 1
ATOM 751 C C . SER A 1 98 ? -3.584 6.432 -1.942 1.00 98.19 98 SER A C 1
ATOM 753 O O . SER A 1 98 ? -2.914 7.077 -2.750 1.00 98.19 98 SER A O 1
ATOM 755 N N . GLN A 1 99 ? -3.153 5.280 -1.416 1.00 97.81 99 GLN A N 1
ATOM 756 C CA . GLN A 1 99 ? -1.842 4.735 -1.761 1.00 97.81 99 GLN A CA 1
ATOM 757 C C . GLN A 1 99 ? -1.778 4.271 -3.218 1.00 97.81 99 GLN A C 1
ATOM 759 O O . GLN A 1 99 ? -0.788 4.535 -3.902 1.00 97.81 99 GLN A O 1
ATOM 764 N N . ALA A 1 100 ? -2.834 3.623 -3.715 1.00 97.75 100 ALA A N 1
ATOM 765 C CA . ALA A 1 100 ? -2.897 3.194 -5.108 1.00 97.75 100 ALA A CA 1
ATOM 766 C C . ALA A 1 100 ? -2.783 4.394 -6.058 1.00 97.75 100 ALA A C 1
ATOM 768 O O . ALA A 1 100 ? -1.942 4.399 -6.953 1.00 97.75 100 ALA A O 1
ATOM 769 N N . THR A 1 101 ? -3.546 5.457 -5.792 1.00 97.81 101 THR A N 1
ATOM 770 C CA . THR A 1 101 ? -3.526 6.697 -6.583 1.00 97.81 101 THR A CA 1
ATOM 771 C C . THR A 1 101 ? -2.152 7.366 -6.552 1.00 97.81 101 THR A C 1
ATOM 773 O O . THR A 1 101 ? -1.654 7.817 -7.588 1.00 97.81 101 THR A O 1
ATOM 776 N N . HIS A 1 102 ? -1.515 7.419 -5.377 1.00 96.75 102 HIS A N 1
ATOM 777 C CA . HIS A 1 102 ? -0.165 7.958 -5.229 1.00 96.75 102 HIS A CA 1
ATOM 778 C C . HIS A 1 102 ? 0.843 7.195 -6.101 1.00 96.75 102 HIS A C 1
ATOM 780 O O . HIS A 1 102 ? 1.568 7.800 -6.893 1.00 96.75 102 HIS A O 1
ATOM 786 N N . MET A 1 103 ? 0.836 5.865 -6.011 1.00 96.31 103 MET A N 1
ATOM 787 C CA . MET A 1 103 ? 1.736 4.993 -6.765 1.00 96.31 103 MET A CA 1
ATOM 788 C C . MET A 1 103 ? 1.497 5.057 -8.277 1.00 96.31 103 MET A C 1
ATOM 790 O O . MET A 1 103 ? 2.452 5.147 -9.050 1.00 96.31 103 MET A O 1
ATOM 794 N N . GLU A 1 104 ? 0.237 5.047 -8.714 1.00 94.75 104 GLU A N 1
ATOM 795 C CA . GLU A 1 104 ? -0.123 5.177 -10.129 1.00 94.75 104 GLU A CA 1
ATOM 796 C C . GLU A 1 104 ? 0.335 6.515 -10.713 1.00 94.75 104 GLU A C 1
ATOM 798 O O . GLU A 1 104 ? 0.864 6.549 -11.826 1.00 94.75 104 GLU A O 1
ATOM 803 N N . THR A 1 105 ? 0.182 7.604 -9.954 1.00 94.88 105 THR A N 1
ATOM 804 C CA . THR A 1 105 ? 0.637 8.941 -10.360 1.00 94.88 105 THR A CA 1
ATOM 805 C C . THR A 1 105 ? 2.151 8.957 -10.540 1.00 94.88 105 THR A C 1
ATOM 807 O O . THR A 1 105 ? 2.631 9.277 -11.626 1.00 94.88 105 THR A O 1
ATOM 810 N N . LEU A 1 106 ? 2.892 8.494 -9.528 1.00 93.25 106 LEU A N 1
ATOM 811 C CA . LEU A 1 106 ? 4.354 8.424 -9.543 1.00 93.25 106 LEU A CA 1
ATOM 812 C C . LEU A 1 106 ? 4.887 7.614 -10.739 1.00 93.25 106 LEU A C 1
ATOM 814 O O . LEU A 1 106 ? 5.814 8.026 -11.437 1.00 93.25 106 LEU A O 1
ATOM 818 N N . ILE A 1 107 ? 4.274 6.461 -11.017 1.00 91.75 107 ILE A N 1
ATOM 819 C CA . ILE A 1 107 ? 4.642 5.605 -12.152 1.00 91.75 107 ILE A CA 1
ATOM 820 C C . ILE A 1 107 ? 4.301 6.258 -13.491 1.00 91.75 107 ILE A C 1
ATOM 822 O O . ILE A 1 107 ? 5.082 6.153 -14.441 1.00 91.75 107 ILE A O 1
ATOM 826 N N . LYS A 1 108 ? 3.131 6.892 -13.598 1.00 91.62 108 LYS A N 1
ATOM 827 C CA . LYS A 1 108 ? 2.677 7.530 -14.834 1.00 91.62 108 LYS A CA 1
ATOM 828 C C . LYS A 1 108 ? 3.567 8.711 -15.204 1.00 91.62 108 LYS A C 1
ATOM 830 O O . LYS A 1 108 ? 3.948 8.812 -16.368 1.00 91.62 108 LYS A O 1
ATOM 835 N N . GLU A 1 109 ? 3.918 9.547 -14.233 1.00 90.94 109 GLU A N 1
ATOM 836 C CA . GLU A 1 109 ? 4.845 10.668 -14.410 1.00 90.94 109 GLU A CA 1
ATOM 837 C C . GLU A 1 109 ? 6.199 10.165 -14.916 1.00 90.94 109 GLU A C 1
ATOM 839 O O . GLU A 1 109 ? 6.639 10.551 -15.996 1.00 90.94 109 GLU A O 1
ATOM 844 N N . GLN A 1 110 ? 6.793 9.181 -14.237 1.00 89.94 110 GLN A N 1
ATOM 845 C CA . GLN A 1 110 ? 8.103 8.664 -14.635 1.00 89.94 110 GLN A CA 1
ATOM 846 C C . GLN A 1 110 ? 8.098 7.943 -15.996 1.00 89.94 110 GLN A C 1
ATOM 848 O O . GLN A 1 110 ? 9.113 7.940 -16.698 1.00 89.94 110 GLN A O 1
ATOM 853 N N . LYS A 1 111 ? 6.982 7.308 -16.387 1.00 86.56 111 LYS A N 1
ATOM 854 C CA . LYS A 1 111 ? 6.822 6.716 -17.728 1.00 86.56 111 LYS A CA 1
ATOM 855 C C . LYS A 1 111 ? 6.678 7.776 -18.817 1.00 86.56 111 LYS A C 1
ATOM 857 O O . LYS A 1 111 ? 7.165 7.545 -19.923 1.00 86.56 111 LYS A O 1
ATOM 862 N N . ALA A 1 112 ? 6.018 8.897 -18.527 1.00 87.44 112 ALA A N 1
ATOM 863 C CA . ALA A 1 112 ? 5.835 9.987 -19.484 1.00 87.44 112 ALA A CA 1
ATOM 864 C C . ALA A 1 112 ? 7.177 10.602 -19.916 1.00 87.44 112 ALA A C 1
ATOM 866 O O . ALA A 1 112 ? 7.325 10.973 -21.078 1.00 87.44 112 ALA A O 1
ATOM 867 N N . ASP A 1 113 ? 8.177 10.592 -19.031 1.00 83.44 113 ASP A N 1
ATOM 868 C CA . ASP A 1 113 ? 9.544 11.042 -19.327 1.00 83.44 113 ASP A CA 1
ATOM 869 C C . ASP A 1 113 ? 10.289 10.147 -20.340 1.00 83.44 113 ASP A C 1
ATOM 871 O O . ASP A 1 113 ? 11.362 10.503 -20.829 1.00 83.44 113 ASP A O 1
ATOM 875 N N . GLY A 1 114 ? 9.771 8.950 -20.646 1.00 81.19 114 GLY A N 1
ATOM 876 C CA . GLY A 1 114 ? 10.331 8.029 -21.645 1.00 81.19 114 GLY A CA 1
ATOM 877 C C . GLY A 1 114 ? 11.664 7.367 -21.259 1.00 81.19 114 GLY A C 1
ATOM 878 O O . GLY A 1 114 ? 12.179 6.526 -22.001 1.00 81.19 114 GLY A O 1
ATOM 879 N N . ASN A 1 115 ? 12.231 7.690 -20.093 1.00 90.62 115 ASN A N 1
ATOM 880 C CA . ASN A 1 115 ? 13.517 7.164 -19.647 1.00 90.62 115 ASN A CA 1
ATOM 881 C C . ASN A 1 115 ? 13.367 5.819 -18.918 1.00 90.62 115 ASN A C 1
ATOM 883 O O . ASN A 1 115 ? 13.152 5.745 -17.706 1.00 90.62 115 ASN A O 1
ATOM 887 N N . LYS A 1 116 ? 13.559 4.723 -19.660 1.00 88.06 116 LYS A N 1
ATOM 888 C CA . LYS A 1 116 ? 13.466 3.351 -19.133 1.00 88.06 116 LYS A CA 1
ATOM 889 C C . LYS A 1 116 ? 14.403 3.078 -17.946 1.00 88.06 116 LYS A C 1
ATOM 891 O O . LYS A 1 116 ? 14.042 2.300 -17.060 1.00 88.06 116 LYS A O 1
ATOM 896 N N . ALA A 1 117 ? 15.591 3.686 -17.914 1.00 88.56 117 ALA A N 1
ATOM 897 C CA . ALA A 1 117 ? 16.549 3.481 -16.827 1.00 88.56 117 ALA A CA 1
ATOM 898 C C . ALA A 1 117 ? 16.060 4.134 -15.527 1.00 88.56 117 ALA A C 1
ATOM 900 O O . ALA A 1 117 ? 16.053 3.480 -14.486 1.00 88.56 117 ALA A O 1
ATOM 901 N N . GLN A 1 118 ? 15.572 5.377 -15.604 1.00 88.38 118 GLN A N 1
ATOM 902 C CA . GLN A 1 118 ? 14.969 6.066 -14.458 1.00 88.38 118 GLN A CA 1
ATOM 903 C C . GLN A 1 118 ? 13.701 5.362 -13.978 1.00 88.38 118 GLN A C 1
ATOM 905 O O . GLN A 1 118 ? 13.546 5.146 -12.781 1.00 88.38 118 GLN A O 1
ATOM 910 N N . PHE A 1 119 ? 12.852 4.895 -14.898 1.00 89.81 119 PHE A N 1
ATOM 911 C CA . PHE A 1 119 ? 11.676 4.101 -14.542 1.00 89.81 119 PHE A CA 1
ATOM 912 C C . PHE A 1 119 ? 12.046 2.814 -13.790 1.00 89.81 119 PHE A C 1
ATOM 914 O O . PHE A 1 119 ? 11.471 2.501 -12.752 1.00 89.81 119 PHE A O 1
ATOM 921 N N . THR A 1 120 ? 13.060 2.088 -14.265 1.00 88.88 120 THR A N 1
ATOM 922 C CA . THR A 1 120 ? 13.544 0.876 -13.584 1.00 88.88 120 THR A CA 1
ATOM 923 C C . THR A 1 120 ? 14.120 1.199 -12.203 1.00 88.88 120 THR A C 1
ATOM 925 O O . THR A 1 120 ? 13.913 0.438 -11.257 1.00 88.88 120 THR A O 1
ATOM 928 N N . GLN A 1 121 ? 14.837 2.318 -12.071 1.00 90.00 121 GLN A N 1
ATOM 929 C CA . GLN A 1 121 ? 15.396 2.749 -10.793 1.00 90.00 121 GLN A CA 1
ATOM 930 C C . GLN A 1 121 ? 14.306 3.159 -9.801 1.00 90.00 121 GLN A C 1
ATOM 932 O O . GLN A 1 121 ? 14.399 2.791 -8.634 1.00 90.00 121 GLN A O 1
ATOM 937 N N . LEU A 1 122 ? 13.268 3.862 -10.260 1.00 90.75 122 LEU A N 1
ATOM 938 C CA . LEU A 1 122 ? 12.096 4.193 -9.456 1.00 90.75 122 LEU A CA 1
ATOM 939 C C . LEU A 1 122 ? 11.475 2.920 -8.872 1.00 90.75 122 LEU A C 1
ATOM 941 O O . LEU A 1 122 ? 11.382 2.799 -7.655 1.00 90.75 122 LEU A O 1
ATOM 945 N N . LEU A 1 123 ? 11.142 1.943 -9.727 1.00 90.56 123 LEU A N 1
ATOM 946 C CA . LEU A 1 123 ? 10.549 0.678 -9.282 1.00 90.56 123 LEU A CA 1
ATOM 947 C C . LEU A 1 123 ? 11.420 -0.026 -8.232 1.00 90.56 123 LEU A C 1
ATOM 949 O O . LEU A 1 123 ? 10.903 -0.473 -7.214 1.00 90.56 123 LEU A O 1
ATOM 953 N N . LYS A 1 124 ? 12.743 -0.083 -8.443 1.00 89.38 124 LYS A N 1
ATOM 954 C CA . LYS A 1 124 ? 13.690 -0.683 -7.487 1.00 89.38 124 LYS A CA 1
ATOM 955 C C . LYS A 1 124 ? 13.713 0.049 -6.148 1.00 89.38 124 LYS A C 1
ATOM 957 O O . LYS A 1 124 ? 13.597 -0.592 -5.108 1.00 89.38 124 LYS A O 1
ATOM 962 N N . THR A 1 125 ? 13.874 1.370 -6.164 1.00 90.75 125 THR A N 1
ATOM 963 C CA . THR A 1 125 ? 13.952 2.177 -4.940 1.00 90.75 125 THR A CA 1
ATOM 964 C C . THR A 1 125 ? 12.660 2.061 -4.140 1.00 90.75 125 THR A C 1
ATOM 966 O O . THR A 1 125 ? 12.708 1.791 -2.940 1.00 90.75 125 THR A O 1
ATOM 969 N N . THR A 1 126 ? 11.507 2.187 -4.802 1.00 91.12 126 THR A N 1
ATOM 970 C CA . THR A 1 126 ? 10.207 2.065 -4.139 1.00 91.12 126 THR A CA 1
ATOM 971 C C . THR A 1 126 ? 9.980 0.648 -3.614 1.00 91.12 126 THR A C 1
ATOM 973 O O . THR A 1 126 ? 9.434 0.487 -2.525 1.00 91.12 126 THR A O 1
ATOM 976 N N . ALA A 1 127 ? 10.457 -0.385 -4.314 1.00 90.31 127 ALA A N 1
ATOM 977 C CA . ALA A 1 127 ? 10.358 -1.758 -3.836 1.00 90.31 127 ALA A CA 1
ATOM 978 C C . ALA A 1 127 ? 11.200 -2.023 -2.581 1.00 90.31 127 ALA A C 1
ATOM 980 O O . ALA A 1 127 ? 10.740 -2.705 -1.669 1.00 90.31 127 ALA A O 1
ATOM 981 N N . VAL A 1 128 ? 12.411 -1.465 -2.503 1.00 90.44 128 VAL A N 1
ATOM 982 C CA . VAL A 1 128 ? 13.267 -1.571 -1.309 1.00 90.44 128 VAL A CA 1
ATOM 983 C C . VAL A 1 128 ? 12.645 -0.828 -0.126 1.00 90.44 128 VAL A C 1
ATOM 985 O O . VAL A 1 128 ? 12.577 -1.383 0.968 1.00 90.44 128 VAL A O 1
ATOM 988 N N . GLN A 1 129 ? 12.143 0.391 -0.343 1.00 91.25 129 GLN A N 1
ATOM 989 C CA . GLN A 1 129 ? 11.475 1.186 0.698 1.00 91.25 129 GLN A CA 1
ATOM 990 C C . GLN A 1 129 ? 10.257 0.469 1.291 1.00 91.25 129 GLN A C 1
ATOM 992 O O . GLN A 1 129 ? 10.037 0.530 2.496 1.00 91.25 129 GLN A O 1
ATOM 997 N N . ASN A 1 130 ? 9.502 -0.239 0.450 1.00 91.25 130 ASN A N 1
ATOM 998 C CA . ASN A 1 130 ? 8.317 -0.994 0.853 1.00 91.25 130 ASN A CA 1
ATOM 999 C C . ASN A 1 130 ? 8.618 -2.455 1.209 1.00 91.25 130 ASN A C 1
ATOM 1001 O O . ASN A 1 130 ? 7.689 -3.220 1.444 1.00 91.25 130 ASN A O 1
ATOM 1005 N N . GLN A 1 131 ? 9.895 -2.848 1.254 1.00 89.56 131 GLN A N 1
ATOM 1006 C CA . GLN A 1 131 ? 10.337 -4.198 1.610 1.00 89.56 131 GLN A CA 1
ATOM 1007 C C . GLN A 1 131 ? 9.697 -5.308 0.756 1.00 89.56 131 GLN A C 1
ATOM 1009 O O . GLN A 1 131 ? 9.374 -6.388 1.251 1.00 89.56 131 GLN A O 1
ATOM 1014 N N . CYS A 1 132 ? 9.524 -5.067 -0.545 1.00 89.94 132 CYS A N 1
ATOM 1015 C CA . CYS A 1 132 ? 8.948 -6.060 -1.441 1.00 89.94 132 CYS A CA 1
ATOM 1016 C C . CYS A 1 132 ? 9.840 -7.314 -1.505 1.00 89.94 132 CYS A C 1
ATOM 1018 O O . CYS A 1 132 ? 11.040 -7.224 -1.796 1.00 89.94 132 CYS A O 1
ATOM 1020 N N . VAL A 1 133 ? 9.256 -8.489 -1.248 1.00 77.88 133 VAL A N 1
ATOM 1021 C CA . VAL A 1 133 ? 9.919 -9.803 -1.310 1.00 77.88 133 VAL A CA 1
ATOM 1022 C C . VAL A 1 133 ? 10.550 -9.937 -2.690 1.00 77.88 133 VAL A C 1
ATOM 1024 O O . VAL A 1 133 ? 9.807 -9.777 -3.638 1.00 77.88 133 VAL A O 1
ATOM 1027 N N . HIS A 1 134 ? 11.864 -10.188 -2.807 1.00 69.00 134 HIS A N 1
ATOM 1028 C CA . HIS A 1 134 ? 12.729 -10.168 -4.020 1.00 69.00 134 HIS A CA 1
ATOM 1029 C C . HIS A 1 134 ? 13.511 -8.873 -4.317 1.00 69.00 134 HIS A C 1
ATOM 1031 O O . HIS A 1 134 ? 14.557 -8.944 -4.966 1.00 69.00 134 HIS A O 1
ATOM 1037 N N . TYR A 1 135 ? 13.095 -7.712 -3.804 1.00 67.19 135 TYR A N 1
ATOM 1038 C CA . TYR A 1 135 ? 13.920 -6.491 -3.835 1.00 67.19 135 TYR A CA 1
ATOM 1039 C C . TYR A 1 135 ? 14.635 -6.251 -2.505 1.00 67.19 135 TYR A C 1
ATOM 1041 O O . TYR A 1 135 ? 15.775 -5.797 -2.500 1.00 67.19 135 TYR A O 1
ATOM 1049 N N . ALA A 1 136 ? 14.004 -6.617 -1.387 1.00 59.97 136 ALA A N 1
ATOM 1050 C CA . ALA A 1 136 ? 14.598 -6.505 -0.056 1.00 59.97 136 ALA A CA 1
ATOM 1051 C C . ALA A 1 136 ? 15.707 -7.541 0.220 1.00 59.97 136 ALA A C 1
ATOM 1053 O O . ALA A 1 136 ? 16.566 -7.303 1.060 1.00 59.97 136 ALA A O 1
ATOM 1054 N N . SER A 1 137 ? 15.709 -8.678 -0.489 1.00 52.91 137 SER A N 1
ATOM 1055 C CA . SER A 1 137 ? 16.644 -9.797 -0.277 1.00 52.91 137 SER A CA 1
ATOM 1056 C C . SER A 1 137 ? 17.939 -9.722 -1.100 1.00 52.91 137 SER A C 1
ATOM 1058 O O . SER A 1 137 ? 18.736 -10.651 -1.042 1.00 52.91 137 SER A O 1
ATOM 1060 N N . ASN A 1 138 ? 18.127 -8.668 -1.902 1.00 45.59 138 ASN A N 1
ATOM 1061 C CA . ASN A 1 138 ? 19.300 -8.472 -2.769 1.00 45.59 138 ASN A CA 1
ATOM 1062 C C . ASN A 1 138 ? 20.237 -7.348 -2.274 1.00 45.59 138 ASN A C 1
ATOM 1064 O O . ASN A 1 138 ? 21.030 -6.836 -3.065 1.00 45.59 138 ASN A O 1
ATOM 1068 N N . ASN A 1 139 ? 20.134 -6.967 -0.995 1.00 41.06 139 ASN A N 1
ATOM 1069 C CA . ASN A 1 139 ? 21.078 -6.084 -0.300 1.00 41.06 139 ASN A CA 1
ATOM 1070 C C . ASN A 1 139 ? 21.941 -6.884 0.675 1.00 41.06 139 ASN A C 1
ATOM 1072 O O . ASN A 1 139 ? 21.364 -7.733 1.391 1.00 41.06 139 ASN A O 1
#

Radius of gyration: 28.12 Å; chains: 1; bounding box: 40×28×114 Å

Foldseek 3Di:
DDDDDDDDDPPPPPPPPPVPPVPPPPDDDLVVQLVVLLLQLLLLLLLLVLCVVDPNNVLNVVSVVSNVVSLVSQLVSVVVVVDDSVVSNVVSVCSNVVSNVVNVVVLVVQVVVVDPVVSVVVSLVSNCVSVRVPSVVPD

pLDDT: mean 82.59, std 19.71, range [35.94, 98.38]

Sequence (139 aa):
MKKLKTITAFIAFSLFSVAANASFSTQQSVVIQIDQSIANIDSAVSCSIIYSHTPLASEADFYKGMVYENYSNLVEQLVLTGQTEQQARQIAMEKVVSQATHMETLIKEQKADGNKAQFTQLLKTTAVQNQCVHYASNN

Secondary structure (DSSP, 8-state):
--------SSSSS-S-----------SPPHHHHHHHHHHHHHHHHHHHHHHTTSS-HHHHHHHHHHHHHHHHHHHHHHHHTT--HHHHHHHHHHHHHHHHHHHHHHHHHHHHT--HHHHHHHHHHHHHHTT-TTTGGG-